Protein AF-A0A0X3XHX7-F1 (afdb_monomer_lite)

Secondary structure (DSSP, 8-state):
-HHHHHHTTS-HHHHHHH-SSHHHHHHHHHHHHHHHHHHHHHHHTTTTS-HHHHHHHHHHHHHHHHHH--S-THHHHTT-HHHHHHHHHHHHHHHHHHHHHHHTT-SPTT--HHHHHHHT-

Sequence (121 aa):
MAAIAAAAGVDRTTVHRRFANREALLSAVFQAKLDSAERVLDEARLLESPLPVALHRYLEGIIPVSREWPVDMRLMMQKDPAAWTRREEQSARLDAFIRRALDEGDLQEGVDEAWARTILD

pLDDT: mean 86.11, std 8.56, range [60.25, 96.44]

Radius of gyration: 17.8 Å; chains: 1; bounding box: 38×24×52 Å

Structure (mmCIF, N/CA/C/O backbone):
data_AF-A0A0X3XHX7-F1
#
_entry.id   AF-A0A0X3XHX7-F1
#
loop_
_atom_site.group_PDB
_atom_site.id
_atom_site.type_symbol
_atom_site.label_atom_id
_atom_site.label_alt_id
_atom_site.label_comp_id
_atom_site.label_asym_id
_atom_site.label_entity_id
_atom_site.label_seq_id
_atom_site.pdbx_PDB_ins_code
_atom_site.Cartn_x
_atom_site.Cartn_y
_atom_site.Cartn_z
_atom_site.occupancy
_atom_site.B_iso_or_equiv
_atom_site.auth_seq_id
_atom_site.auth_comp_id
_atom_site.auth_asym_id
_atom_site.auth_atom_id
_atom_site.pdbx_PDB_model_num
ATOM 1 N N . MET A 1 1 ? 20.365 -6.486 -16.937 1.00 75.88 1 MET A N 1
ATOM 2 C CA . MET A 1 1 ? 19.566 -6.126 -18.129 1.00 75.88 1 MET A CA 1
ATOM 3 C C . MET A 1 1 ? 19.370 -7.298 -19.078 1.00 75.88 1 MET A C 1
ATOM 5 O O . MET A 1 1 ? 18.223 -7.602 -19.333 1.00 75.88 1 MET A O 1
ATOM 9 N N . ALA A 1 2 ? 20.413 -7.998 -19.550 1.00 79.50 2 ALA A N 1
ATOM 10 C CA . ALA A 1 2 ? 20.232 -9.130 -20.478 1.00 79.50 2 ALA A CA 1
ATOM 11 C C . ALA A 1 2 ? 19.344 -10.265 -19.920 1.00 79.50 2 ALA A C 1
ATOM 13 O O . ALA A 1 2 ? 18.386 -10.653 -20.573 1.00 79.50 2 ALA A O 1
ATOM 14 N N . ALA A 1 3 ? 19.589 -10.721 -18.684 1.00 83.00 3 ALA A N 1
ATOM 15 C CA . ALA A 1 3 ? 18.747 -11.739 -18.039 1.00 83.00 3 ALA A CA 1
ATOM 16 C C . ALA A 1 3 ? 17.292 -11.278 -17.824 1.00 83.00 3 ALA A C 1
ATOM 18 O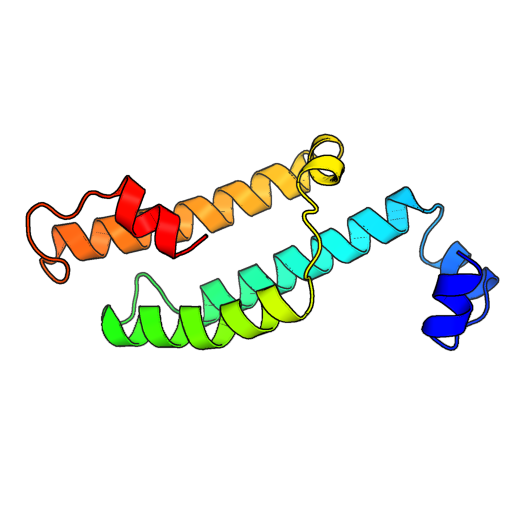 O . ALA A 1 3 ? 16.367 -12.064 -17.968 1.00 83.00 3 ALA A O 1
ATOM 19 N N . ILE A 1 4 ? 17.092 -9.989 -17.532 1.00 81.56 4 ILE A N 1
ATOM 20 C CA . ILE A 1 4 ? 15.758 -9.395 -17.355 1.00 81.56 4 ILE A CA 1
ATOM 21 C C . ILE A 1 4 ? 15.026 -9.326 -18.698 1.00 81.56 4 ILE A C 1
ATOM 23 O O . ILE A 1 4 ? 13.858 -9.671 -18.768 1.00 81.56 4 ILE A O 1
ATOM 27 N N . ALA A 1 5 ? 15.720 -8.920 -19.764 1.00 83.50 5 ALA A N 1
ATOM 28 C CA . ALA A 1 5 ? 15.173 -8.885 -21.116 1.00 83.50 5 ALA A CA 1
ATOM 29 C C . ALA A 1 5 ? 14.740 -10.289 -21.571 1.00 83.50 5 ALA A C 1
ATOM 31 O O . ALA A 1 5 ? 13.610 -10.466 -22.013 1.00 83.50 5 ALA A O 1
ATOM 32 N N . ALA A 1 6 ? 15.594 -11.294 -21.347 1.00 85.44 6 ALA A N 1
ATOM 33 C CA . ALA A 1 6 ? 15.284 -12.691 -21.636 1.00 85.44 6 ALA A CA 1
ATOM 34 C C . ALA A 1 6 ? 14.072 -13.201 -20.838 1.00 85.44 6 ALA A C 1
ATOM 36 O O . ALA A 1 6 ? 13.168 -13.788 -21.422 1.00 85.44 6 ALA A O 1
ATOM 37 N N . ALA A 1 7 ? 14.014 -12.929 -19.529 1.00 84.50 7 ALA A N 1
ATOM 38 C CA . ALA A 1 7 ? 12.882 -13.318 -18.687 1.00 84.50 7 ALA A CA 1
ATOM 39 C C . ALA A 1 7 ? 11.573 -12.610 -19.082 1.00 84.50 7 ALA A C 1
ATOM 41 O O . ALA A 1 7 ? 10.503 -13.200 -18.992 1.00 84.50 7 ALA A O 1
ATOM 42 N N . ALA A 1 8 ? 11.659 -11.363 -19.548 1.00 84.81 8 ALA A N 1
ATOM 43 C CA . ALA A 1 8 ? 10.521 -10.582 -20.026 1.00 84.81 8 ALA A CA 1
ATOM 44 C C . ALA A 1 8 ? 10.157 -10.857 -21.500 1.00 84.81 8 ALA A C 1
ATOM 46 O O . ALA A 1 8 ? 9.222 -10.246 -22.011 1.00 84.81 8 ALA A O 1
ATOM 47 N N . GLY A 1 9 ? 10.888 -11.734 -22.201 1.00 87.62 9 GLY A N 1
ATOM 48 C CA . GLY A 1 9 ? 10.636 -12.056 -23.610 1.00 87.62 9 GLY A CA 1
ATOM 49 C C . GLY A 1 9 ? 10.885 -10.893 -24.578 1.00 87.62 9 GLY A C 1
ATOM 50 O O . GLY A 1 9 ? 10.286 -10.847 -25.650 1.00 87.62 9 GLY A O 1
ATOM 51 N N . VAL A 1 10 ? 11.745 -9.939 -24.213 1.00 90.06 10 VAL A N 1
ATOM 52 C CA . VAL A 1 10 ? 12.048 -8.745 -25.019 1.00 90.06 10 VAL A CA 1
ATOM 53 C C . VAL A 1 10 ? 13.533 -8.644 -25.348 1.00 90.06 10 VAL A C 1
ATOM 55 O O . VAL A 1 10 ? 14.389 -9.192 -24.655 1.00 90.06 10 VAL A O 1
ATOM 58 N N . ASP A 1 11 ? 13.859 -7.881 -26.391 1.00 89.50 11 ASP A N 1
ATOM 59 C CA . ASP A 1 11 ? 15.251 -7.575 -26.712 1.00 89.50 11 ASP A CA 1
ATOM 60 C C . ASP A 1 11 ? 15.888 -6.628 -25.676 1.00 89.50 11 ASP A C 1
ATOM 62 O O . ASP A 1 11 ? 15.236 -5.749 -25.098 1.00 89.50 11 ASP A O 1
ATOM 66 N N . ARG A 1 12 ? 17.204 -6.759 -25.469 1.00 85.56 12 ARG A N 1
ATOM 67 C CA . ARG A 1 12 ? 17.967 -5.904 -24.546 1.00 85.56 12 ARG A CA 1
ATOM 68 C C . ARG A 1 12 ? 17.872 -4.420 -24.923 1.00 85.56 12 ARG A C 1
ATOM 70 O O . ARG A 1 12 ? 17.851 -3.573 -24.029 1.00 85.56 12 ARG A O 1
ATOM 77 N N . THR A 1 13 ? 17.799 -4.105 -26.213 1.00 87.06 13 THR A N 1
ATOM 78 C CA . THR A 1 13 ? 17.635 -2.741 -26.736 1.00 87.06 13 THR A CA 1
ATOM 79 C C . THR A 1 13 ? 16.274 -2.170 -26.350 1.00 87.06 13 THR A C 1
ATOM 81 O O . THR A 1 13 ? 16.187 -1.002 -25.983 1.00 87.06 13 THR A O 1
ATOM 84 N N . THR A 1 14 ? 15.219 -2.991 -26.340 1.00 89.44 14 THR A N 1
ATOM 85 C CA . THR A 1 14 ? 13.879 -2.580 -25.890 1.00 89.44 14 THR A CA 1
ATOM 86 C C . THR A 1 14 ? 13.883 -2.204 -24.409 1.00 89.44 14 THR A C 1
ATOM 88 O O . THR A 1 14 ? 13.333 -1.164 -24.045 1.00 89.44 14 THR A O 1
ATOM 91 N N . VAL A 1 15 ? 14.558 -2.992 -23.561 1.00 85.00 15 VAL A N 1
ATOM 92 C CA . VAL A 1 15 ? 14.713 -2.669 -22.130 1.00 85.00 15 VAL A CA 1
ATOM 93 C C . VAL A 1 15 ? 15.493 -1.370 -21.946 1.00 85.00 15 VAL A C 1
ATOM 95 O O . VAL A 1 15 ? 15.049 -0.503 -21.203 1.00 85.00 15 VAL A O 1
ATOM 98 N N . HIS A 1 16 ? 16.617 -1.199 -22.646 1.00 86.19 16 HIS A N 1
ATOM 99 C CA . HIS A 1 16 ? 17.445 0.010 -22.539 1.00 86.19 16 HIS A CA 1
ATOM 100 C C . HIS A 1 16 ? 16.776 1.269 -23.096 1.00 86.19 16 HIS A C 1
ATOM 102 O O . HIS A 1 16 ? 16.967 2.356 -22.558 1.00 86.19 16 HIS A O 1
ATOM 108 N N . ARG A 1 17 ? 15.946 1.136 -24.136 1.00 88.12 17 ARG A N 1
ATOM 109 C CA . ARG A 1 17 ? 15.137 2.244 -24.661 1.00 88.12 17 ARG A CA 1
ATOM 110 C C . ARG A 1 17 ? 14.112 2.722 -23.635 1.00 88.12 17 ARG A C 1
ATOM 112 O O . ARG A 1 17 ? 13.828 3.911 -23.566 1.00 88.12 17 ARG A O 1
ATOM 119 N N . ARG A 1 18 ? 13.534 1.798 -22.861 1.00 87.81 18 ARG A N 1
ATOM 120 C CA . ARG A 1 18 ? 12.542 2.116 -21.825 1.00 87.81 18 ARG A CA 1
ATOM 121 C C . ARG A 1 18 ? 13.183 2.561 -20.509 1.00 87.81 18 ARG A C 1
ATOM 123 O O . ARG A 1 18 ? 12.590 3.378 -19.807 1.00 87.81 18 ARG A O 1
ATOM 130 N N . PHE A 1 19 ? 14.360 2.028 -20.187 1.00 88.81 19 PHE A N 1
ATOM 131 C CA . PHE A 1 19 ? 15.078 2.258 -18.939 1.00 88.81 19 PHE A CA 1
ATOM 132 C C . PHE A 1 19 ? 16.558 2.503 -19.224 1.00 88.81 19 PHE A C 1
ATOM 134 O O . PHE A 1 19 ? 17.293 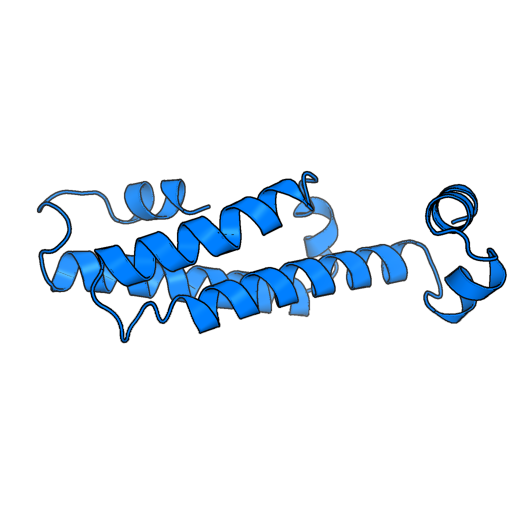1.579 -19.566 1.00 88.81 19 PHE A O 1
ATOM 141 N N . ALA A 1 20 ? 17.007 3.742 -19.018 1.00 84.88 20 ALA A N 1
ATOM 142 C CA . ALA A 1 20 ? 18.371 4.163 -19.341 1.00 84.88 20 ALA A CA 1
ATOM 143 C C . ALA A 1 20 ? 19.459 3.359 -18.602 1.00 84.88 20 ALA A C 1
ATOM 145 O O . ALA A 1 20 ? 20.575 3.208 -19.094 1.00 84.88 20 ALA A O 1
ATOM 146 N N . ASN A 1 21 ? 19.152 2.847 -17.406 1.00 84.00 21 ASN A N 1
ATOM 147 C CA . ASN A 1 21 ? 20.060 2.031 -16.610 1.00 84.00 21 ASN A CA 1
ATOM 148 C C . ASN A 1 21 ? 19.284 1.121 -15.634 1.00 84.00 21 ASN A C 1
ATOM 150 O O . ASN A 1 21 ? 18.052 1.119 -15.585 1.00 84.00 21 ASN A O 1
ATOM 154 N N . ARG A 1 22 ? 20.017 0.307 -14.860 1.00 82.56 22 ARG A N 1
ATOM 155 C CA . ARG A 1 22 ? 19.430 -0.610 -13.869 1.00 82.56 22 ARG A CA 1
ATOM 156 C C . ARG A 1 22 ? 18.669 0.135 -12.764 1.00 82.56 22 ARG A C 1
ATOM 158 O O . ARG A 1 22 ? 17.641 -0.366 -12.330 1.00 82.56 22 ARG A O 1
ATOM 165 N N . GLU A 1 23 ? 19.160 1.291 -12.324 1.00 80.75 23 GLU A N 1
ATOM 166 C CA . GLU A 1 23 ? 18.495 2.129 -11.314 1.00 80.75 23 GLU A CA 1
ATOM 167 C C . GLU A 1 23 ? 17.138 2.633 -11.822 1.00 80.75 23 GLU A C 1
ATOM 169 O O . GLU A 1 23 ? 16.144 2.492 -11.120 1.00 80.75 23 GLU A O 1
ATOM 174 N N . ALA A 1 24 ? 17.060 3.100 -13.071 1.00 82.75 24 ALA A N 1
ATOM 175 C CA . ALA A 1 24 ? 15.816 3.548 -13.696 1.00 82.75 24 ALA A CA 1
ATOM 176 C C . ALA A 1 24 ? 14.777 2.420 -13.813 1.00 82.75 24 ALA A C 1
ATOM 178 O O . ALA A 1 24 ? 13.591 2.641 -13.581 1.00 82.75 24 ALA A O 1
ATOM 179 N N . LEU A 1 25 ? 15.213 1.197 -14.139 1.00 84.81 25 LEU A N 1
ATOM 180 C CA . LEU A 1 25 ? 14.330 0.028 -14.140 1.00 84.81 25 LEU A CA 1
ATOM 181 C C . LEU A 1 25 ? 13.806 -0.283 -12.732 1.00 84.81 25 LEU A C 1
ATOM 183 O O . LEU A 1 25 ? 12.619 -0.539 -12.567 1.00 84.81 25 LEU A O 1
ATOM 187 N N . LEU A 1 26 ? 14.678 -0.273 -11.723 1.00 81.31 26 LEU A N 1
ATOM 188 C CA . LEU A 1 26 ? 14.286 -0.578 -10.346 1.00 81.31 26 LEU A CA 1
ATOM 189 C C . LEU A 1 26 ? 13.358 0.486 -9.758 1.00 81.31 26 LEU A C 1
ATOM 191 O O . LEU A 1 26 ? 12.381 0.126 -9.110 1.00 81.31 26 LEU A O 1
ATOM 195 N N . SER A 1 27 ? 13.619 1.767 -10.032 1.00 80.94 27 SER A N 1
ATOM 196 C CA . SER A 1 27 ? 12.715 2.863 -9.666 1.00 80.94 27 SER A CA 1
ATOM 197 C C . SER A 1 27 ? 11.343 2.669 -10.318 1.00 80.94 27 SER A C 1
ATOM 199 O O . SER A 1 27 ? 10.333 2.719 -9.627 1.00 80.94 27 SER A O 1
ATOM 201 N N . ALA A 1 28 ? 11.280 2.318 -11.607 1.00 84.81 28 ALA A N 1
ATOM 202 C CA . ALA A 1 28 ? 10.003 2.060 -12.274 1.00 84.81 28 ALA A CA 1
ATOM 203 C C . ALA A 1 28 ? 9.241 0.852 -11.701 1.00 84.81 28 ALA A C 1
ATOM 205 O O . ALA A 1 28 ? 8.024 0.915 -11.545 1.00 84.81 28 ALA A O 1
ATOM 206 N N . VAL A 1 29 ? 9.945 -0.233 -11.359 1.00 84.06 29 VAL A N 1
ATOM 207 C CA . VAL A 1 29 ? 9.352 -1.380 -10.649 1.00 84.06 29 VAL A CA 1
ATOM 208 C C . VAL A 1 29 ? 8.789 -0.944 -9.295 1.00 84.06 29 VAL A C 1
ATOM 210 O O . VAL A 1 29 ? 7.705 -1.367 -8.906 1.00 84.06 29 VAL A O 1
ATOM 213 N N . PHE A 1 30 ? 9.498 -0.070 -8.583 1.00 82.12 30 PHE A N 1
ATOM 214 C CA . PHE A 1 30 ? 9.048 0.427 -7.291 1.00 82.12 30 PHE A CA 1
ATOM 215 C C . PHE A 1 30 ? 7.816 1.332 -7.400 1.00 82.12 30 PHE A C 1
ATOM 217 O O . PHE A 1 30 ? 6.862 1.155 -6.647 1.00 82.12 30 PHE A O 1
ATOM 224 N N . GLN A 1 31 ? 7.797 2.242 -8.376 1.00 85.38 31 GLN A N 1
ATOM 225 C CA . GLN A 1 31 ? 6.616 3.054 -8.665 1.00 85.38 31 GLN A CA 1
ATOM 226 C C . GLN A 1 31 ? 5.408 2.164 -8.992 1.00 85.38 31 GLN A C 1
ATOM 228 O O . GLN A 1 31 ? 4.342 2.377 -8.430 1.00 85.38 31 GLN A O 1
ATOM 233 N N . ALA A 1 32 ? 5.588 1.089 -9.769 1.00 88.12 32 ALA A N 1
ATOM 234 C CA . ALA A 1 32 ? 4.510 0.136 -10.051 1.00 88.12 32 ALA A CA 1
ATOM 235 C C . ALA A 1 32 ? 3.976 -0.578 -8.791 1.00 88.12 32 ALA A C 1
ATOM 237 O O . ALA A 1 32 ? 2.772 -0.834 -8.683 1.00 88.12 32 ALA A O 1
ATOM 238 N N . LYS A 1 33 ? 4.846 -0.875 -7.812 1.00 87.69 33 LYS A N 1
ATOM 239 C CA . LYS A 1 33 ? 4.424 -1.402 -6.505 1.00 87.69 33 LYS A CA 1
ATOM 240 C C . LYS A 1 33 ? 3.601 -0.367 -5.734 1.00 87.69 33 LYS A C 1
ATOM 242 O O . LYS A 1 33 ? 2.523 -0.708 -5.254 1.00 87.69 33 LYS A O 1
ATOM 247 N N . LEU A 1 34 ? 4.078 0.878 -5.644 1.00 89.69 34 LEU A N 1
ATOM 248 C CA . LEU A 1 34 ? 3.343 1.965 -4.988 1.00 89.69 34 LEU A CA 1
ATOM 249 C C . LEU A 1 34 ? 1.987 2.207 -5.649 1.00 89.69 34 LEU A C 1
ATOM 251 O O . LEU A 1 34 ? 0.995 2.328 -4.945 1.00 89.69 34 LEU A O 1
ATOM 255 N N . ASP A 1 35 ? 1.921 2.205 -6.980 1.00 92.81 35 ASP A N 1
ATOM 256 C CA . ASP A 1 35 ? 0.674 2.360 -7.737 1.00 92.81 35 ASP A CA 1
ATOM 257 C C . ASP A 1 35 ? -0.305 1.207 -7.478 1.00 92.81 35 ASP A C 1
ATOM 259 O O . ASP A 1 35 ? -1.521 1.379 -7.534 1.00 92.81 35 ASP A O 1
ATOM 263 N N . SER A 1 36 ? 0.206 0.008 -7.202 1.00 92.88 36 SER A N 1
ATOM 264 C CA . SER A 1 36 ? -0.629 -1.139 -6.844 1.00 92.88 36 SER A CA 1
ATOM 265 C C . SER A 1 36 ? -1.159 -1.028 -5.418 1.00 92.88 36 SER A C 1
ATOM 267 O O . SER A 1 36 ? -2.345 -1.254 -5.207 1.00 92.88 36 SER A O 1
ATOM 269 N N . ALA A 1 37 ? -0.324 -0.610 -4.464 1.00 92.12 37 ALA A N 1
ATOM 270 C CA . ALA A 1 37 ? -0.763 -0.326 -3.098 1.00 92.12 37 ALA A CA 1
ATOM 271 C C . ALA A 1 37 ? -1.768 0.841 -3.042 1.00 92.12 37 ALA A C 1
ATOM 273 O O . ALA A 1 37 ? -2.759 0.754 -2.324 1.00 92.12 37 ALA A O 1
ATOM 274 N N . GLU A 1 38 ? -1.566 1.889 -3.847 1.00 94.62 38 GLU A N 1
ATOM 275 C CA . GLU A 1 38 ? -2.472 3.042 -3.924 1.00 94.62 38 GLU A CA 1
ATOM 276 C C . GLU A 1 38 ? -3.879 2.614 -4.343 1.00 94.62 38 GLU A C 1
ATOM 278 O O . GLU A 1 38 ? -4.854 2.928 -3.665 1.00 94.62 38 GLU A O 1
ATOM 283 N N . ARG A 1 39 ? -3.976 1.804 -5.407 1.00 95.81 39 ARG A N 1
ATOM 284 C CA . ARG A 1 39 ? -5.257 1.264 -5.882 1.00 95.81 39 ARG A CA 1
ATOM 285 C C . ARG A 1 39 ? -5.974 0.455 -4.806 1.00 95.81 39 ARG A C 1
ATOM 287 O O . ARG A 1 39 ? -7.177 0.610 -4.635 1.00 95.81 39 ARG A O 1
ATOM 294 N N . VAL A 1 40 ? -5.239 -0.362 -4.051 1.00 96.44 40 VAL A N 1
ATOM 295 C CA . VAL A 1 40 ? -5.811 -1.125 -2.932 1.00 96.44 40 VAL A CA 1
ATOM 296 C C . VAL A 1 40 ? -6.375 -0.192 -1.863 1.00 96.44 40 VAL A C 1
ATOM 298 O O . VAL A 1 40 ? -7.490 -0.407 -1.392 1.00 96.44 40 VAL A O 1
ATOM 301 N N . LEU A 1 41 ? -5.633 0.848 -1.478 1.00 95.44 41 LEU A N 1
ATOM 302 C CA . LEU A 1 41 ? -6.088 1.804 -0.469 1.00 95.44 41 LEU A CA 1
ATOM 303 C C . LEU A 1 41 ? -7.324 2.589 -0.940 1.00 95.44 41 LEU A C 1
ATOM 305 O O . LEU A 1 41 ? -8.214 2.868 -0.131 1.00 95.44 41 LEU A O 1
ATOM 309 N N . ASP A 1 42 ? -7.399 2.928 -2.229 1.00 95.38 42 ASP A N 1
ATOM 310 C CA . ASP A 1 42 ? -8.551 3.604 -2.838 1.00 95.38 42 ASP A CA 1
ATOM 311 C C . 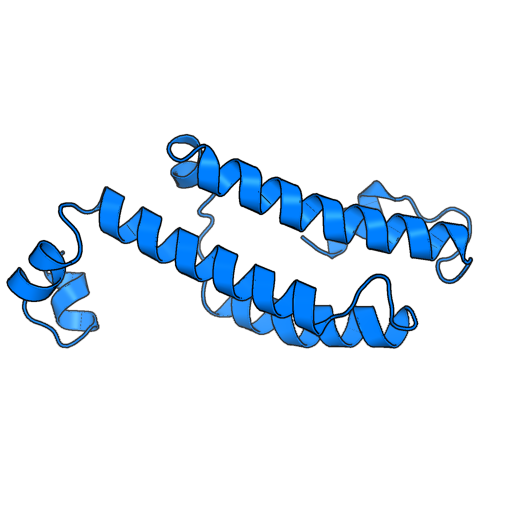ASP A 1 42 ? -9.795 2.710 -2.852 1.00 95.38 42 ASP A C 1
ATOM 313 O O . ASP A 1 42 ? -10.884 3.131 -2.454 1.00 95.38 42 ASP A O 1
ATOM 317 N N . GLU A 1 43 ? -9.637 1.448 -3.247 1.00 95.38 43 GLU A N 1
ATOM 318 C CA . GLU A 1 43 ? -10.722 0.466 -3.295 1.00 95.38 43 GLU A CA 1
ATOM 319 C C . GLU A 1 43 ? -11.198 0.045 -1.897 1.00 95.38 43 GLU A C 1
ATOM 321 O O . GLU A 1 43 ? -12.387 -0.232 -1.693 1.00 95.38 43 GLU A O 1
ATOM 326 N N . ALA A 1 44 ? -10.297 0.036 -0.910 1.00 95.31 44 ALA A N 1
ATOM 327 C CA . ALA A 1 44 ? -10.622 -0.311 0.468 1.00 95.31 44 ALA A CA 1
ATOM 328 C C . ALA A 1 44 ? -11.601 0.680 1.109 1.00 95.31 44 ALA A C 1
ATOM 330 O O . ALA A 1 44 ? -12.416 0.269 1.941 1.00 95.31 44 ALA A O 1
ATOM 331 N N . ARG A 1 45 ? -11.582 1.955 0.682 1.00 93.94 45 ARG A N 1
ATOM 332 C CA . ARG A 1 45 ? -12.453 3.022 1.209 1.00 93.94 45 ARG A CA 1
ATOM 333 C C . ARG A 1 45 ? -12.414 3.086 2.739 1.00 93.94 45 ARG A C 1
ATOM 335 O O . ARG A 1 45 ? -13.442 2.955 3.413 1.00 93.94 45 ARG A O 1
ATOM 342 N N . LEU A 1 46 ? -11.192 3.205 3.264 1.00 93.19 46 LEU A N 1
ATOM 343 C CA . LEU A 1 46 ? -10.869 3.066 4.687 1.00 93.19 46 LEU A CA 1
ATOM 344 C C . LEU A 1 46 ? -11.664 4.024 5.584 1.00 93.19 46 LEU A C 1
ATOM 346 O O . LEU A 1 46 ? -12.047 3.662 6.694 1.00 93.19 46 LEU A O 1
ATOM 350 N N . LEU A 1 47 ? -11.950 5.236 5.107 1.00 92.19 47 LEU A N 1
ATOM 351 C CA . LEU A 1 47 ? -12.634 6.260 5.901 1.00 92.19 47 LEU A CA 1
ATOM 352 C C . LEU A 1 47 ? -14.141 6.334 5.623 1.00 92.19 47 LEU A C 1
ATOM 354 O O . LEU A 1 47 ? -14.863 6.981 6.371 1.00 92.19 47 LEU A O 1
ATOM 358 N N . GLU A 1 48 ? -14.637 5.657 4.585 1.00 91.94 48 GLU A N 1
ATOM 359 C CA . GLU A 1 48 ? -16.041 5.741 4.166 1.00 91.94 48 GLU A CA 1
ATOM 360 C C . GLU A 1 48 ? -16.829 4.440 4.359 1.00 91.94 48 GLU A C 1
ATOM 362 O O . GLU A 1 48 ? -18.056 4.448 4.250 1.00 91.94 48 GLU A O 1
ATOM 367 N N . SER A 1 49 ? -16.155 3.311 4.590 1.00 92.00 49 SER A N 1
ATOM 368 C CA . SER A 1 49 ? -16.802 2.007 4.800 1.00 92.00 49 SER A CA 1
ATOM 369 C C . SER A 1 49 ? -16.786 1.598 6.281 1.00 92.00 49 SER A C 1
ATOM 371 O O . SER A 1 49 ? -15.921 2.062 7.028 1.00 92.00 49 SER A O 1
ATOM 373 N N . PRO A 1 50 ? -17.700 0.713 6.728 1.00 92.50 50 PRO A N 1
ATOM 374 C CA . PRO A 1 50 ? -17.607 0.089 8.051 1.00 92.50 50 PRO A CA 1
ATOM 375 C C . PRO A 1 50 ? -16.274 -0.648 8.235 1.00 92.50 50 PRO A C 1
ATOM 377 O O . PRO A 1 50 ? -15.788 -1.253 7.270 1.00 92.50 50 PRO A O 1
ATOM 380 N N . LEU A 1 51 ? -15.720 -0.655 9.455 1.00 91.44 51 LEU A N 1
ATOM 381 C CA . LEU A 1 51 ? -14.386 -1.200 9.736 1.00 91.44 51 LEU A CA 1
ATOM 382 C C . LEU A 1 51 ? -14.165 -2.612 9.168 1.00 91.44 51 LEU A C 1
ATOM 384 O O . LEU A 1 51 ? -13.190 -2.796 8.433 1.00 91.44 51 LEU A O 1
ATOM 388 N N . PRO A 1 52 ? -15.054 -3.604 9.397 1.00 92.25 52 PRO A N 1
ATOM 389 C CA . PRO A 1 52 ? -14.809 -4.964 8.917 1.00 92.25 52 PRO A CA 1
ATOM 390 C C . PRO A 1 52 ? -14.773 -5.050 7.387 1.00 92.25 52 PRO A C 1
ATOM 392 O O . PRO A 1 52 ? -14.032 -5.851 6.821 1.00 92.25 52 PRO A O 1
ATOM 395 N N . VAL A 1 53 ? -15.553 -4.204 6.705 1.00 95.31 53 VAL A N 1
ATOM 396 C CA . VAL A 1 53 ? -15.623 -4.160 5.239 1.00 95.31 53 VAL A CA 1
ATOM 397 C C . VAL A 1 53 ? -14.359 -3.530 4.662 1.00 95.31 53 VAL A C 1
ATOM 399 O O . VAL A 1 53 ? -13.780 -4.075 3.723 1.00 95.31 53 VAL A O 1
ATOM 402 N N . ALA A 1 54 ? -13.928 -2.400 5.225 1.00 95.44 54 ALA A N 1
ATOM 403 C CA . ALA A 1 54 ? -12.699 -1.721 4.825 1.00 95.44 54 ALA A CA 1
ATOM 404 C C . ALA A 1 54 ? -11.467 -2.609 5.050 1.00 95.44 54 ALA A C 1
ATOM 406 O O . ALA A 1 54 ? -10.652 -2.772 4.143 1.00 95.44 54 ALA A O 1
ATOM 407 N N . LEU A 1 55 ? -11.378 -3.243 6.225 1.00 94.06 55 LEU A N 1
ATOM 408 C CA . LEU A 1 55 ? -10.283 -4.142 6.575 1.00 94.06 55 LEU A CA 1
ATOM 409 C C . LEU A 1 55 ? -10.237 -5.356 5.644 1.00 94.06 55 LEU A C 1
ATOM 411 O O . LEU A 1 55 ? -9.172 -5.691 5.134 1.00 94.06 55 LEU A O 1
ATOM 415 N N . HIS A 1 56 ? -11.383 -5.987 5.373 1.00 94.81 56 HIS A N 1
ATOM 416 C CA . HIS A 1 56 ? -11.440 -7.118 4.450 1.00 94.81 56 HIS A CA 1
ATOM 417 C C . HIS A 1 56 ? -10.964 -6.730 3.044 1.00 94.81 56 HIS A C 1
ATOM 419 O O . HIS A 1 56 ? -10.100 -7.407 2.496 1.00 94.81 56 HIS A O 1
ATOM 425 N N . ARG A 1 57 ? -11.455 -5.616 2.482 1.00 96.25 57 ARG A N 1
ATOM 426 C CA . ARG A 1 57 ? -11.023 -5.138 1.155 1.00 96.25 57 ARG A CA 1
ATOM 427 C C . ARG A 1 57 ? -9.534 -4.808 1.110 1.00 96.25 57 ARG A C 1
ATOM 429 O O . ARG A 1 57 ? -8.866 -5.185 0.152 1.00 96.25 57 ARG A O 1
ATOM 436 N N . TYR A 1 58 ? -9.020 -4.135 2.142 1.00 96.06 58 TYR A N 1
ATOM 437 C CA . TYR A 1 58 ? -7.593 -3.842 2.247 1.00 96.06 58 TYR A CA 1
ATOM 438 C C . TYR A 1 58 ? -6.769 -5.129 2.252 1.00 96.06 58 TYR A C 1
ATOM 440 O O . TYR A 1 58 ? -5.861 -5.262 1.440 1.00 96.06 58 TYR A O 1
ATOM 448 N N . LEU A 1 59 ? -7.106 -6.093 3.114 1.00 95.06 59 LEU A N 1
ATOM 449 C CA . LEU A 1 59 ? -6.363 -7.348 3.237 1.00 95.06 59 LEU A CA 1
ATOM 450 C C . LEU A 1 59 ? -6.422 -8.183 1.950 1.00 95.06 59 LEU A C 1
ATOM 452 O O . LEU A 1 59 ? -5.385 -8.654 1.485 1.00 95.06 59 LEU A O 1
ATOM 456 N N . GLU A 1 60 ? -7.601 -8.314 1.339 1.00 96.06 60 GLU A N 1
ATOM 457 C CA . GLU A 1 60 ? -7.775 -9.006 0.054 1.00 96.06 60 GLU A CA 1
ATOM 458 C C . GLU A 1 60 ? -6.960 -8.353 -1.071 1.00 96.06 60 GLU A C 1
ATOM 460 O O . GLU A 1 60 ? -6.412 -9.056 -1.916 1.00 96.06 60 GLU A O 1
ATOM 465 N N . GLY A 1 61 ? -6.838 -7.023 -1.077 1.00 95.06 61 GLY A N 1
ATOM 466 C CA . GLY A 1 61 ? -6.072 -6.299 -2.090 1.00 95.06 61 GLY A CA 1
ATOM 467 C C . GLY A 1 61 ? -4.562 -6.282 -1.834 1.00 95.06 61 GLY A C 1
ATOM 468 O O . GLY A 1 61 ? -3.771 -6.473 -2.760 1.00 95.06 61 GLY A O 1
ATOM 469 N N . ILE A 1 62 ? -4.133 -6.077 -0.586 1.00 92.38 62 ILE A N 1
ATOM 470 C CA . ILE A 1 62 ? -2.719 -5.864 -0.256 1.00 92.38 62 ILE A CA 1
ATOM 471 C C . ILE A 1 62 ? -1.936 -7.174 -0.205 1.00 92.38 62 ILE A C 1
ATOM 473 O O . ILE A 1 62 ? -0.769 -7.200 -0.592 1.00 92.38 62 ILE A O 1
ATOM 477 N N . ILE A 1 63 ? -2.556 -8.286 0.211 1.00 92.00 63 ILE A N 1
ATOM 478 C CA . ILE A 1 63 ? -1.879 -9.589 0.303 1.00 92.00 63 ILE A CA 1
ATOM 479 C C . ILE A 1 63 ? -1.341 -10.048 -1.068 1.00 92.00 63 ILE A C 1
ATOM 481 O O . ILE A 1 63 ? -0.171 -10.443 -1.134 1.00 92.00 63 ILE A O 1
ATOM 485 N N . PRO A 1 64 ? -2.114 -9.995 -2.173 1.00 91.69 64 PRO A N 1
ATOM 486 C CA . PRO A 1 64 ? -1.602 -10.270 -3.514 1.00 91.69 64 PRO A CA 1
ATOM 487 C C . PRO A 1 64 ? -0.437 -9.364 -3.913 1.00 91.69 64 PRO A C 1
ATOM 489 O O . PRO A 1 64 ? 0.574 -9.874 -4.394 1.00 91.69 64 PRO A O 1
ATOM 492 N N . VAL A 1 65 ? -0.532 -8.055 -3.651 1.00 89.81 65 VAL A N 1
ATOM 493 C CA . VAL A 1 65 ? 0.546 -7.096 -3.943 1.00 89.81 65 VAL A CA 1
ATOM 494 C C . VAL A 1 65 ? 1.812 -7.478 -3.168 1.00 89.81 65 VAL A C 1
ATOM 496 O O . VAL A 1 65 ? 2.888 -7.608 -3.746 1.00 89.81 65 VAL A O 1
ATOM 499 N N . SER A 1 66 ? 1.709 -7.755 -1.870 1.00 84.31 66 SER A N 1
ATOM 500 C CA . SER A 1 66 ? 2.857 -8.171 -1.057 1.00 84.31 66 SER A CA 1
ATOM 501 C C . SER A 1 66 ? 3.503 -9.472 -1.553 1.00 84.31 66 SER A C 1
ATOM 503 O O . SER A 1 66 ? 4.724 -9.614 -1.486 1.00 84.31 66 SER A O 1
ATOM 505 N N . ARG A 1 67 ? 2.714 -10.406 -2.101 1.00 85.88 67 ARG A N 1
ATOM 506 C CA . ARG A 1 67 ? 3.211 -11.672 -2.671 1.00 85.88 67 ARG A CA 1
ATOM 507 C C . ARG A 1 67 ? 3.846 -11.519 -4.050 1.00 85.88 67 ARG A C 1
ATOM 509 O O . ARG A 1 67 ? 4.798 -12.234 -4.348 1.00 85.88 67 ARG A O 1
ATOM 516 N N . GLU A 1 68 ? 3.333 -10.618 -4.880 1.00 84.56 68 GLU A N 1
ATOM 517 C CA . GLU A 1 68 ? 3.893 -10.322 -6.204 1.00 84.56 68 GLU A CA 1
ATOM 518 C C . GLU A 1 68 ? 5.276 -9.659 -6.093 1.00 84.56 68 GLU A C 1
ATOM 520 O O . GLU A 1 68 ? 6.151 -9.875 -6.933 1.00 84.56 68 GLU A O 1
ATOM 525 N N . TRP A 1 69 ? 5.512 -8.918 -5.004 1.00 77.62 69 TRP A N 1
ATOM 526 C CA . TRP A 1 69 ? 6.725 -8.125 -4.800 1.00 77.62 69 TRP A CA 1
ATOM 527 C C . TRP A 1 69 ? 7.494 -8.523 -3.519 1.00 77.62 69 TRP A C 1
ATOM 529 O O . TRP A 1 69 ? 7.633 -7.685 -2.621 1.00 77.62 69 TRP A O 1
ATOM 539 N N . PRO A 1 70 ? 8.061 -9.750 -3.424 1.00 64.94 70 PRO A N 1
ATOM 540 C CA . PRO A 1 70 ? 8.634 -10.312 -2.189 1.00 64.94 70 PRO A CA 1
ATOM 541 C C . PRO A 1 70 ? 9.994 -9.717 -1.767 1.00 64.94 70 PRO A C 1
ATOM 543 O O . PRO A 1 70 ? 10.684 -10.281 -0.921 1.00 64.94 70 PRO A O 1
ATOM 546 N N . VAL A 1 71 ? 10.427 -8.603 -2.363 1.00 61.38 71 VAL A N 1
ATOM 547 C CA . VAL A 1 71 ? 11.754 -8.016 -2.123 1.00 61.38 71 VAL A CA 1
ATOM 548 C C . VAL A 1 71 ? 11.642 -6.819 -1.181 1.00 61.38 71 VAL A C 1
ATOM 550 O O . VAL A 1 71 ? 10.812 -5.930 -1.395 1.00 61.38 71 VAL A O 1
ATOM 553 N N . ASP A 1 72 ? 12.515 -6.761 -0.169 1.00 65.06 72 ASP A N 1
ATOM 554 C CA . ASP A 1 72 ? 12.649 -5.589 0.699 1.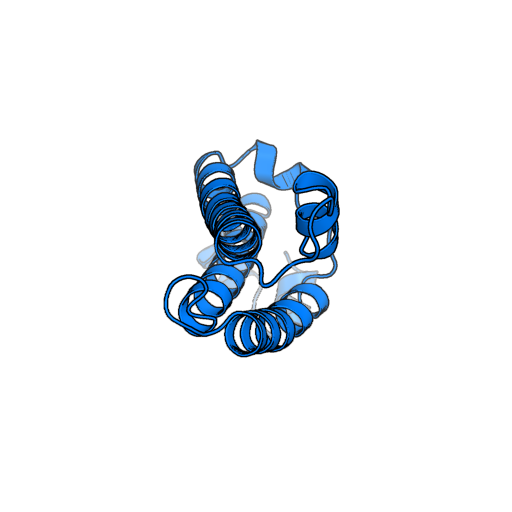00 65.06 72 ASP A CA 1
ATOM 555 C C . ASP A 1 72 ? 13.354 -4.451 -0.058 1.00 65.06 72 ASP A C 1
ATOM 557 O O . ASP A 1 72 ? 14.580 -4.361 -0.152 1.00 65.06 72 ASP A O 1
ATOM 561 N N . MET A 1 73 ? 12.540 -3.601 -0.680 1.00 64.31 73 MET A N 1
ATOM 562 C CA . MET A 1 73 ? 12.990 -2.500 -1.533 1.00 64.31 73 MET A CA 1
ATOM 563 C C . MET A 1 73 ? 13.348 -1.231 -0.736 1.00 64.31 73 MET A C 1
ATOM 565 O O . MET A 1 73 ? 13.741 -0.233 -1.345 1.00 64.31 73 MET A O 1
ATOM 569 N N . ARG A 1 74 ? 13.278 -1.249 0.610 1.00 64.06 74 ARG A N 1
ATOM 570 C CA . ARG A 1 74 ? 13.566 -0.081 1.473 1.00 64.06 74 ARG A CA 1
ATOM 571 C C . ARG A 1 74 ? 14.968 0.495 1.262 1.00 64.06 74 ARG A C 1
ATOM 573 O O . ARG A 1 74 ? 15.146 1.710 1.255 1.00 64.06 74 ARG A O 1
ATOM 580 N N . LEU A 1 75 ? 15.963 -0.362 1.023 1.00 60.25 75 LEU A N 1
ATOM 581 C CA . LEU A 1 75 ? 17.348 0.050 0.743 1.00 60.25 75 LEU A CA 1
ATOM 582 C C . LEU A 1 75 ? 17.496 0.825 -0.579 1.00 60.25 75 LEU A C 1
ATOM 584 O O . LEU A 1 75 ? 18.421 1.619 -0.722 1.00 60.25 75 LEU A O 1
ATOM 588 N N . MET A 1 76 ? 16.597 0.614 -1.543 1.00 61.62 76 MET A N 1
ATOM 589 C CA . MET A 1 76 ? 16.625 1.291 -2.847 1.00 61.62 76 MET A CA 1
ATOM 590 C C . MET A 1 76 ? 15.804 2.591 -2.845 1.00 61.62 76 MET A C 1
ATOM 592 O O . MET A 1 76 ? 16.157 3.524 -3.564 1.00 61.62 76 MET A O 1
ATOM 596 N N . MET A 1 77 ? 14.774 2.689 -1.992 1.00 61.84 77 MET A N 1
ATOM 597 C CA . MET A 1 77 ? 13.956 3.900 -1.806 1.00 61.84 77 MET A CA 1
ATOM 598 C C . MET A 1 77 ? 14.736 5.099 -1.260 1.00 61.84 77 MET A C 1
ATOM 600 O O . MET A 1 77 ? 14.362 6.231 -1.540 1.00 61.84 77 MET A O 1
ATOM 604 N N . GLN A 1 78 ? 15.830 4.883 -0.520 1.00 64.88 78 GLN A N 1
ATOM 605 C CA . GLN A 1 78 ? 16.625 5.984 0.052 1.00 64.88 78 GLN A CA 1
ATOM 606 C C . GLN A 1 78 ? 17.168 6.961 -1.006 1.00 64.88 78 GLN A C 1
ATOM 608 O O . GLN A 1 78 ? 17.554 8.077 -0.672 1.00 64.88 78 GLN A O 1
ATOM 613 N N . LYS A 1 79 ? 17.197 6.556 -2.282 1.00 70.38 79 LYS A N 1
ATOM 614 C CA . LYS A 1 79 ? 17.642 7.389 -3.405 1.00 70.38 79 LYS A CA 1
ATOM 615 C C . LYS A 1 79 ? 16.504 8.053 -4.192 1.00 70.38 79 LYS A C 1
ATOM 617 O O . LYS A 1 79 ? 16.798 8.802 -5.119 1.00 70.38 79 LYS A O 1
ATOM 622 N N . ASP A 1 80 ? 15.241 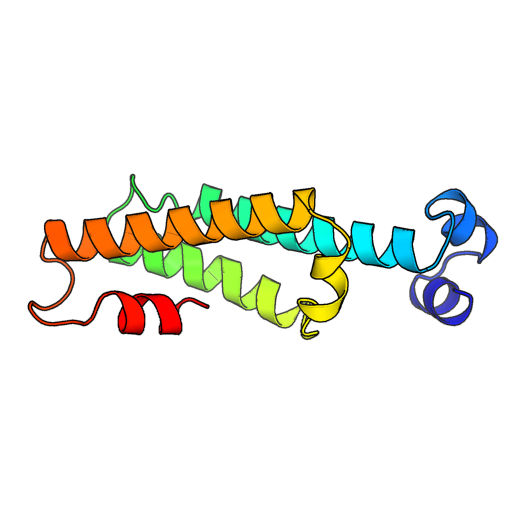7.791 -3.851 1.00 77.31 80 ASP A N 1
ATOM 623 C CA . ASP A 1 80 ? 14.060 8.344 -4.527 1.00 77.31 80 ASP A CA 1
ATOM 624 C C . ASP A 1 80 ? 13.132 9.031 -3.502 1.00 77.31 80 ASP A C 1
ATOM 626 O O . ASP A 1 80 ? 12.225 8.398 -2.950 1.00 77.31 80 ASP A O 1
ATOM 630 N N . PRO A 1 81 ? 13.357 10.331 -3.218 1.00 81.06 81 PRO A N 1
ATOM 631 C CA . PRO A 1 81 ? 12.574 11.073 -2.232 1.00 81.06 81 PRO A CA 1
ATOM 632 C C . PRO A 1 81 ? 11.071 11.099 -2.532 1.00 81.06 81 PRO A C 1
ATOM 634 O O . PRO A 1 81 ? 10.269 11.051 -1.606 1.00 81.06 81 PRO A O 1
ATOM 637 N N . ALA A 1 82 ? 10.673 11.134 -3.808 1.00 83.94 82 ALA A N 1
ATOM 638 C CA . ALA A 1 82 ? 9.261 11.157 -4.185 1.00 83.94 82 ALA A CA 1
ATOM 639 C C . ALA A 1 82 ? 8.576 9.828 -3.848 1.00 83.94 82 ALA A C 1
ATOM 641 O O . ALA A 1 82 ? 7.450 9.802 -3.353 1.00 83.94 82 ALA A O 1
ATOM 642 N N . ALA A 1 83 ? 9.272 8.716 -4.076 1.00 82.44 83 ALA A N 1
ATOM 643 C CA . ALA A 1 83 ? 8.764 7.400 -3.730 1.00 82.44 83 ALA A CA 1
ATOM 644 C C . ALA A 1 83 ? 8.683 7.187 -2.207 1.00 82.44 83 ALA A C 1
ATOM 646 O O . ALA A 1 83 ? 7.774 6.508 -1.729 1.00 82.44 83 ALA A O 1
ATOM 647 N N . TRP A 1 84 ? 9.594 7.801 -1.443 1.00 82.94 84 TRP A N 1
ATOM 648 C CA . TRP A 1 84 ? 9.494 7.861 0.016 1.00 82.94 84 TRP A CA 1
ATOM 649 C C . TRP A 1 84 ? 8.248 8.629 0.467 1.00 82.94 84 TRP A C 1
ATOM 651 O O . TRP A 1 84 ? 7.451 8.082 1.223 1.00 82.94 84 TRP A O 1
ATOM 661 N N . THR A 1 85 ? 8.030 9.843 -0.051 1.00 88.56 85 THR A N 1
ATOM 662 C CA . THR A 1 85 ? 6.843 10.652 0.269 1.00 88.56 85 THR A CA 1
ATOM 663 C C . THR A 1 85 ? 5.546 9.893 0.003 1.00 88.56 85 THR A C 1
ATOM 665 O O . THR A 1 85 ? 4.713 9.802 0.897 1.00 88.56 85 THR A O 1
ATOM 668 N N . ARG A 1 86 ? 5.404 9.263 -1.171 1.00 89.94 86 ARG A N 1
ATOM 669 C CA . ARG A 1 86 ? 4.209 8.465 -1.498 1.00 89.94 86 ARG A CA 1
ATOM 670 C C . ARG A 1 86 ? 3.985 7.318 -0.518 1.00 89.94 86 ARG A C 1
ATOM 672 O O . ARG A 1 86 ? 2.859 7.046 -0.122 1.00 89.94 86 ARG A O 1
ATOM 679 N N . ARG A 1 87 ? 5.053 6.631 -0.110 1.00 87.94 87 ARG A N 1
ATOM 680 C CA . ARG A 1 87 ? 4.944 5.540 0.865 1.00 87.94 87 ARG A CA 1
ATOM 681 C C . ARG A 1 87 ? 4.494 6.051 2.234 1.00 87.94 87 ARG A C 1
ATOM 683 O O . ARG A 1 87 ? 3.701 5.383 2.891 1.00 87.94 87 ARG A O 1
ATOM 690 N N . GLU A 1 88 ? 4.990 7.207 2.662 1.00 90.00 88 GLU A N 1
ATOM 691 C CA . GLU A 1 88 ? 4.558 7.839 3.913 1.00 90.00 88 GLU A CA 1
ATOM 692 C C . GLU A 1 88 ? 3.092 8.290 3.840 1.00 90.00 88 GLU A C 1
ATOM 694 O O . GLU A 1 88 ? 2.340 8.062 4.783 1.00 90.00 88 GLU A O 1
ATOM 699 N N . GLU A 1 89 ? 2.642 8.831 2.705 1.00 92.94 89 GLU A N 1
ATOM 700 C CA . GLU A 1 89 ? 1.229 9.168 2.471 1.00 92.94 89 GLU A CA 1
ATOM 701 C C . GLU A 1 89 ? 0.326 7.927 2.556 1.00 92.94 89 GLU A C 1
ATOM 703 O O . GLU A 1 89 ? -0.710 7.951 3.223 1.00 92.94 89 GLU A O 1
ATOM 708 N N . GLN A 1 90 ? 0.743 6.810 1.951 1.00 92.94 90 GLN A N 1
ATOM 709 C CA . GLN A 1 90 ? 0.048 5.523 2.063 1.00 92.94 90 GLN A CA 1
ATOM 710 C C . GLN A 1 90 ? -0.006 5.024 3.512 1.00 92.94 90 GLN A C 1
ATOM 712 O O . GLN A 1 90 ? -1.054 4.562 3.964 1.00 92.94 90 GLN A O 1
ATOM 717 N N . SER A 1 91 ? 1.094 5.162 4.261 1.00 91.69 91 SER A N 1
ATOM 718 C CA . SER A 1 91 ? 1.135 4.817 5.686 1.00 91.69 91 SER A CA 1
ATOM 719 C C . SER A 1 91 ? 0.164 5.670 6.499 1.00 91.69 91 SER A C 1
ATOM 721 O O . SER A 1 91 ? -0.610 5.129 7.284 1.00 91.69 91 SER A O 1
ATOM 723 N N . ALA A 1 92 ? 0.133 6.981 6.257 1.00 93.88 92 ALA A N 1
ATOM 724 C CA . ALA A 1 92 ? -0.744 7.902 6.969 1.00 93.88 92 ALA A CA 1
ATOM 725 C C . ALA A 1 92 ? -2.235 7.570 6.773 1.00 93.88 92 ALA A C 1
ATOM 727 O O . ALA A 1 92 ? -3.040 7.782 7.682 1.00 93.88 92 ALA A O 1
ATOM 728 N N . ARG A 1 93 ? -2.620 7.007 5.616 1.00 95.00 93 ARG A N 1
ATOM 729 C CA . ARG A 1 93 ? -3.991 6.519 5.373 1.00 95.00 93 ARG A CA 1
ATOM 730 C C . ARG A 1 93 ? -4.351 5.337 6.280 1.00 95.00 93 ARG A C 1
ATOM 732 O O . ARG A 1 93 ? -5.475 5.282 6.776 1.00 95.00 93 ARG A O 1
ATOM 739 N N . LEU A 1 94 ? -3.412 4.420 6.520 1.00 94.12 94 LEU A N 1
ATOM 740 C CA . LEU A 1 94 ? -3.596 3.302 7.454 1.00 94.12 94 LEU A CA 1
ATOM 741 C C . LEU A 1 94 ? -3.617 3.781 8.909 1.00 94.12 94 LEU A C 1
ATOM 743 O O . LEU A 1 94 ? -4.437 3.310 9.693 1.00 94.12 94 LEU A O 1
ATOM 747 N N . ASP A 1 95 ? -2.785 4.762 9.256 1.00 93.75 95 ASP A N 1
ATOM 748 C CA . ASP A 1 95 ? -2.784 5.363 10.595 1.00 93.75 95 ASP A CA 1
ATOM 749 C C . ASP A 1 95 ? -4.134 6.041 10.889 1.00 93.75 95 ASP A C 1
ATOM 751 O O . ASP A 1 95 ? -4.727 5.850 11.950 1.00 93.75 95 ASP A O 1
ATOM 755 N N . ALA A 1 96 ? -4.673 6.791 9.920 1.00 94.31 96 ALA A N 1
ATOM 756 C CA . ALA A 1 96 ? -5.995 7.407 10.030 1.00 94.31 96 ALA A CA 1
ATOM 757 C C . ALA A 1 96 ? -7.118 6.366 10.179 1.00 94.31 96 ALA A C 1
ATOM 759 O O . ALA A 1 96 ? -8.073 6.594 10.920 1.00 94.31 96 ALA A O 1
ATOM 760 N N . PHE A 1 97 ? -6.994 5.220 9.507 1.00 94.50 97 PHE A N 1
ATOM 761 C CA . PHE A 1 97 ? -7.944 4.116 9.614 1.00 94.50 97 PHE A CA 1
ATOM 762 C C . PHE A 1 97 ? -7.965 3.489 11.013 1.00 94.50 97 PHE A C 1
ATOM 764 O O . PHE A 1 97 ? -9.043 3.316 11.578 1.00 94.50 97 PHE A O 1
ATOM 771 N N . ILE A 1 98 ? -6.795 3.201 11.597 1.00 92.25 98 ILE A N 1
ATOM 772 C CA . ILE A 1 98 ? -6.701 2.667 12.965 1.00 92.25 98 ILE A CA 1
ATOM 773 C C . ILE A 1 98 ? -7.237 3.673 13.983 1.00 92.25 98 ILE A C 1
ATOM 775 O O . ILE A 1 98 ? -8.005 3.296 14.866 1.00 92.25 98 ILE A O 1
ATOM 779 N N . ARG A 1 99 ? -6.888 4.956 13.841 1.00 91.69 99 ARG A N 1
ATOM 780 C CA . ARG A 1 99 ? -7.383 6.005 14.740 1.00 91.69 99 ARG A CA 1
ATOM 781 C C . ARG A 1 99 ? -8.902 6.098 14.724 1.00 91.69 99 ARG A C 1
ATOM 783 O O . ARG A 1 99 ? -9.521 6.071 15.778 1.00 91.69 99 ARG A O 1
ATOM 790 N N . ARG A 1 100 ? -9.501 6.103 13.530 1.00 92.69 100 ARG A N 1
ATOM 791 C CA . ARG A 1 100 ? -10.957 6.062 13.368 1.00 92.69 100 ARG A CA 1
ATOM 792 C C . ARG A 1 100 ? -11.570 4.843 14.065 1.00 92.69 100 ARG A C 1
ATOM 794 O O . ARG A 1 100 ? -12.581 4.977 14.739 1.00 92.69 100 ARG A O 1
ATOM 801 N N . ALA A 1 101 ? -10.954 3.672 13.922 1.00 90.56 101 ALA A N 1
ATOM 802 C CA . ALA A 1 101 ? -11.431 2.434 14.531 1.00 90.56 101 ALA A CA 1
ATOM 803 C C . ALA A 1 101 ? -11.428 2.477 16.072 1.00 90.56 101 ALA A C 1
ATOM 805 O O . ALA A 1 101 ? -12.317 1.913 16.709 1.00 90.56 101 ALA A O 1
ATOM 806 N N . LEU A 1 102 ? -10.429 3.141 16.663 1.00 89.25 102 LEU A N 1
ATOM 807 C CA . LEU A 1 102 ? -10.353 3.389 18.104 1.00 89.25 102 LEU A CA 1
ATOM 808 C C . LEU A 1 102 ? -11.395 4.428 18.544 1.00 89.25 102 LEU A C 1
ATOM 810 O O . LEU A 1 102 ? -12.102 4.194 19.520 1.00 89.25 102 LEU A O 1
ATOM 814 N N . ASP A 1 103 ? -11.529 5.530 17.801 1.00 89.50 103 ASP A N 1
ATOM 815 C CA . ASP A 1 103 ? -12.479 6.613 18.096 1.00 89.50 103 ASP A CA 1
ATOM 816 C C . ASP A 1 103 ? -13.947 6.147 18.004 1.00 89.50 103 ASP A C 1
ATOM 818 O O . ASP A 1 103 ? -14.792 6.582 18.786 1.00 89.50 103 ASP A O 1
ATOM 822 N N . GLU A 1 104 ? -14.259 5.249 17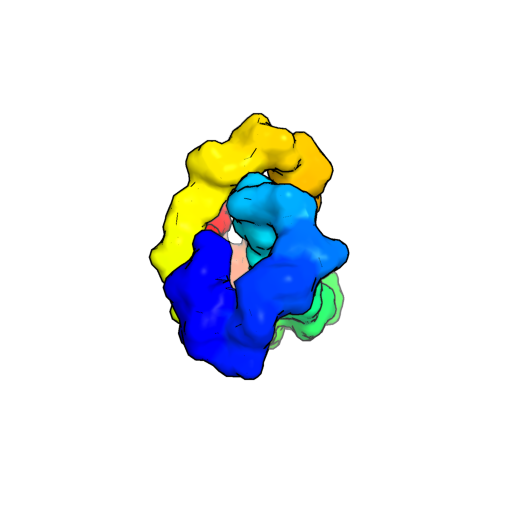.062 1.00 89.00 104 GLU A N 1
ATOM 823 C CA . GLU A 1 104 ? -15.595 4.659 16.873 1.00 89.00 104 GLU A CA 1
ATOM 824 C C . GLU A 1 104 ? -15.881 3.499 17.848 1.00 89.00 104 GLU A C 1
ATOM 826 O O . GLU A 1 104 ? -17.023 3.049 17.946 1.00 89.00 104 GLU A O 1
ATOM 831 N N . GLY A 1 105 ? -14.875 3.032 18.600 1.00 86.69 105 GLY A N 1
ATOM 832 C CA . GLY A 1 105 ? -14.999 1.906 19.533 1.00 86.69 105 GLY A CA 1
ATOM 833 C C . GLY A 1 105 ? -15.111 0.533 18.857 1.00 86.69 105 GLY A C 1
ATOM 834 O O . GLY A 1 105 ? -15.492 -0.442 19.506 1.00 86.69 105 GLY A O 1
ATOM 835 N N . ASP A 1 106 ? -14.786 0.441 17.564 1.00 85.44 106 ASP A N 1
ATOM 836 C CA . ASP A 1 106 ? -14.780 -0.818 16.811 1.00 85.44 106 ASP A CA 1
ATOM 837 C C . ASP A 1 106 ? -13.579 -1.711 17.188 1.00 85.44 106 ASP A C 1
ATOM 839 O O . ASP A 1 106 ? -13.626 -2.936 17.033 1.00 85.44 106 ASP A O 1
ATOM 843 N N . LEU A 1 107 ? -12.493 -1.111 17.687 1.00 82.00 107 LEU A N 1
ATOM 844 C CA . LEU A 1 107 ? -11.380 -1.817 18.321 1.00 82.00 107 LEU A CA 1
ATOM 845 C C . LEU A 1 107 ? -11.521 -1.777 19.844 1.00 82.00 107 LEU A C 1
ATOM 847 O O . LEU A 1 107 ? -11.967 -0.787 20.417 1.00 82.00 107 LEU A O 1
ATOM 851 N N . GLN A 1 108 ? -11.112 -2.862 20.506 1.00 79.88 108 GLN A N 1
ATOM 852 C CA . GLN A 1 108 ? -11.189 -2.969 21.962 1.00 79.88 108 GLN A CA 1
ATOM 853 C C . GLN A 1 108 ? -10.417 -1.823 22.641 1.00 79.88 108 GLN A C 1
ATOM 855 O O . GLN A 1 108 ? -9.260 -1.557 22.305 1.00 79.88 108 GLN A O 1
ATOM 860 N N . GLU A 1 109 ? -11.034 -1.193 23.646 1.00 72.81 109 GLU A N 1
ATOM 861 C CA . GLU A 1 109 ? -10.362 -0.208 24.496 1.00 72.81 109 GLU A CA 1
ATOM 862 C C . GLU A 1 109 ? -9.063 -0.795 25.078 1.00 72.81 109 GLU A C 1
ATOM 864 O O . GLU A 1 109 ? -9.053 -1.874 25.679 1.00 72.81 109 GLU A O 1
ATOM 869 N N . GLY A 1 110 ? -7.950 -0.084 24.874 1.00 74.44 110 GLY A N 1
ATOM 870 C CA . GLY A 1 110 ? -6.615 -0.497 25.319 1.00 74.44 110 GLY A CA 1
ATOM 871 C C . GLY A 1 110 ? -5.773 -1.235 24.274 1.00 74.44 110 GLY A C 1
ATOM 872 O O . GLY A 1 110 ? -4.641 -1.607 24.583 1.00 74.44 110 GLY A O 1
ATOM 873 N N . VAL A 1 111 ? -6.273 -1.434 23.048 1.00 82.31 111 VAL A N 1
ATOM 874 C CA . VAL A 1 111 ? -5.418 -1.839 21.923 1.00 82.31 111 VAL A CA 1
ATOM 875 C C . VAL A 1 111 ? -4.427 -0.717 21.619 1.00 82.31 111 VAL A C 1
ATOM 877 O O . VAL A 1 111 ? -4.808 0.433 21.413 1.00 82.31 111 VAL A O 1
ATOM 880 N N . ASP A 1 112 ? -3.143 -1.062 21.594 1.00 85.38 112 ASP A N 1
ATOM 881 C CA . ASP A 1 112 ? -2.071 -0.134 21.249 1.00 85.38 112 ASP A CA 1
ATOM 882 C C . ASP A 1 112 ? -2.123 0.210 19.744 1.00 85.38 112 ASP A C 1
ATOM 884 O O . ASP A 1 112 ? -2.096 -0.684 18.892 1.00 85.38 112 ASP A O 1
ATOM 888 N N . GLU A 1 113 ? -2.217 1.507 19.416 1.00 85.50 113 GLU A N 1
ATOM 889 C CA . GLU A 1 113 ? -2.311 2.013 18.033 1.00 85.50 113 GLU A CA 1
ATOM 890 C C . GLU A 1 113 ? -1.099 1.584 17.194 1.00 85.50 113 GLU A C 1
ATOM 892 O O . GLU A 1 113 ? -1.257 1.156 16.048 1.00 85.50 113 GLU A O 1
ATOM 897 N N . ALA A 1 114 ? 0.109 1.628 17.765 1.00 85.44 114 ALA A N 1
ATOM 898 C CA . ALA A 1 114 ? 1.330 1.263 17.056 1.00 85.44 114 ALA A CA 1
ATOM 899 C C . ALA A 1 114 ? 1.391 -0.247 16.787 1.00 85.44 114 ALA A C 1
ATOM 901 O O . ALA A 1 114 ? 1.806 -0.673 15.706 1.00 85.44 114 ALA A O 1
ATOM 902 N N . TRP A 1 115 ? 0.933 -1.070 17.729 1.00 87.19 115 TRP A N 1
ATOM 903 C CA . TRP A 1 115 ? 0.804 -2.511 17.535 1.00 87.19 115 TRP A CA 1
ATOM 904 C C . TRP A 1 115 ? -0.225 -2.848 16.453 1.00 87.19 115 TRP A C 1
ATOM 906 O O . TRP A 1 115 ? 0.090 -3.605 15.533 1.00 87.19 115 TRP A O 1
ATOM 916 N N . ALA A 1 116 ? -1.419 -2.248 16.515 1.00 85.88 116 ALA A N 1
ATOM 917 C CA . ALA A 1 116 ? -2.463 -2.453 15.511 1.00 85.88 116 ALA A CA 1
ATOM 918 C C . ALA A 1 116 ? -1.965 -2.062 14.113 1.00 85.88 116 ALA A C 1
ATOM 920 O O . ALA A 1 116 ? -2.171 -2.795 13.144 1.00 85.88 116 ALA A O 1
ATOM 921 N N . ARG A 1 117 ? -1.222 -0.955 14.019 1.00 88.12 117 ARG A N 1
ATOM 922 C CA . ARG A 1 117 ? -0.592 -0.509 12.778 1.00 88.12 117 ARG A CA 1
ATOM 923 C C . ARG A 1 117 ? 0.494 -1.461 12.277 1.00 88.12 117 ARG A C 1
ATOM 925 O O . ARG A 1 117 ? 0.571 -1.687 11.070 1.00 88.12 117 ARG A O 1
ATOM 932 N N . THR A 1 118 ? 1.298 -2.033 13.172 1.00 86.38 118 THR A N 1
ATOM 933 C CA . THR A 1 118 ? 2.391 -2.960 12.824 1.00 86.38 118 THR A CA 1
ATOM 934 C C . THR A 1 118 ? 1.875 -4.239 12.163 1.00 86.38 118 THR A C 1
ATOM 936 O O . THR A 1 118 ? 2.562 -4.815 11.329 1.00 86.38 118 THR A O 1
ATOM 939 N N . ILE A 1 119 ? 0.658 -4.682 12.492 1.00 84.50 119 ILE A N 1
ATOM 940 C CA . ILE A 1 119 ? 0.046 -5.866 11.863 1.00 84.50 119 ILE A CA 1
ATOM 941 C C . ILE A 1 119 ? -0.356 -5.606 10.400 1.00 84.50 119 ILE A C 1
ATOM 943 O O . ILE A 1 119 ? -0.478 -6.551 9.622 1.00 84.50 119 ILE A O 1
ATOM 947 N N . LEU A 1 120 ? -0.577 -4.342 10.024 1.00 83.12 120 LEU A N 1
ATOM 948 C CA . LEU A 1 120 ? -0.998 -3.954 8.673 1.00 83.12 120 LEU A CA 1
ATOM 949 C C . LEU A 1 120 ? 0.171 -3.640 7.719 1.00 83.12 120 LEU A C 1
ATOM 951 O O . LEU A 1 120 ? -0.096 -3.372 6.545 1.00 83.12 120 LEU A O 1
ATOM 955 N N . ASP A 1 121 ? 1.414 -3.642 8.215 1.00 73.56 121 ASP A N 1
ATOM 956 C CA . ASP A 1 121 ? 2.665 -3.433 7.455 1.00 73.56 121 ASP A CA 1
ATOM 957 C C . ASP A 1 121 ? 3.224 -4.730 6.839 1.00 73.56 121 ASP A C 1
ATOM 959 O O . ASP A 1 121 ? 3.816 -4.636 5.735 1.00 73.56 121 ASP A O 1
#

Foldseek 3Di:
DCVVCVVVVHDPVVVCVCAVDPLSVLVVVLVVLLVQLVVQLVQLPLPNDDLVSSVVSNCVRVVVSCVVCVDPCVVSCVVPVVSVVSVVVSLVSLLVSLVVCVVVCVDPPPPDSVVVSVVSD